Protein AF-A0A833X535-F1 (afdb_monomer_lite)

Foldseek 3Di:
DVCLLPVQLVVLVVVLVVVCVVVVPDDPVSVVSNVVSNVVSNVVSVVVVVVVVVVVVVVVVVD

pLDDT: mean 86.24, std 9.93, range [54.72, 95.19]

Secondary structure (DSSP, 8-state):
-HHHHHHHHHHHHHHHHHHHHHTT--SHHHHHHHHHHHHHHHHHHHHHHHHHHHHHHHHHTT-

Radius of gyration: 16.2 Å; chains: 1; bounding box: 32×16×50 Å

Sequence (63 aa):
MKTLKIGIPLIVAVILVLVTEFTHMSGAPLVIMWVIGFLFSMIVTAVIEIRTRMQEFAKQQKE

Structure (mmCIF, N/CA/C/O backbone):
data_AF-A0A833X535-F1
#
_entry.id   AF-A0A833X535-F1
#
loop_
_atom_site.group_PDB
_atom_site.id
_atom_site.type_symbol
_atom_site.label_atom_id
_atom_site.label_alt_id
_atom_site.label_comp_id
_atom_site.label_asym_id
_atom_site.label_entity_id
_atom_site.label_seq_id
_atom_site.pdbx_PDB_ins_code
_atom_site.Cartn_x
_atom_site.Cartn_y
_atom_site.Cartn_z
_atom_site.occupancy
_atom_site.B_iso_or_equiv
_atom_site.auth_seq_id
_atom_site.auth_comp_id
_atom_site.auth_asym_id
_atom_site.auth_atom_id
_atom_site.pdbx_PDB_model_num
ATOM 1 N N . MET A 1 1 ? -10.896 -8.306 12.599 1.00 59.72 1 MET A N 1
ATOM 2 C CA . MET A 1 1 ? -10.006 -7.345 11.898 1.00 59.72 1 MET A CA 1
ATOM 3 C C . MET A 1 1 ? -8.952 -7.963 10.963 1.00 59.72 1 MET A C 1
ATOM 5 O O . MET A 1 1 ? -8.209 -7.202 10.359 1.00 59.72 1 MET A O 1
ATOM 9 N N . LYS A 1 2 ? -8.852 -9.294 10.780 1.00 57.47 2 LYS A N 1
ATOM 10 C CA . LYS A 1 2 ? -7.859 -9.880 9.845 1.00 57.47 2 LYS A CA 1
ATOM 11 C C . LYS A 1 2 ? -8.094 -9.461 8.385 1.00 57.47 2 LYS A C 1
ATOM 13 O O . LYS A 1 2 ? -7.142 -9.173 7.673 1.00 57.47 2 LYS A O 1
ATOM 18 N N . THR A 1 3 ? -9.358 -9.347 7.980 1.00 60.41 3 THR A N 1
ATOM 19 C CA . THR A 1 3 ? -9.749 -9.022 6.602 1.00 60.41 3 THR A CA 1
ATOM 20 C C . THR A 1 3 ? -9.330 -7.619 6.167 1.00 60.41 3 THR A C 1
ATOM 22 O O . THR A 1 3 ? -8.901 -7.460 5.036 1.00 60.41 3 THR A O 1
ATOM 25 N N . LEU A 1 4 ? -9.372 -6.611 7.049 1.00 62.47 4 LEU A N 1
ATOM 26 C CA . LEU A 1 4 ? -8.948 -5.248 6.688 1.00 62.47 4 LEU A CA 1
ATOM 27 C C . LEU A 1 4 ? -7.424 -5.147 6.514 1.00 62.47 4 LEU A C 1
ATOM 29 O O . LEU A 1 4 ? -6.951 -4.474 5.604 1.00 62.47 4 LEU A O 1
ATOM 33 N N . LYS A 1 5 ? -6.669 -5.864 7.361 1.00 65.31 5 LYS A N 1
ATOM 34 C CA . LYS A 1 5 ? -5.198 -5.890 7.331 1.00 65.31 5 LYS A CA 1
ATOM 35 C C . LYS A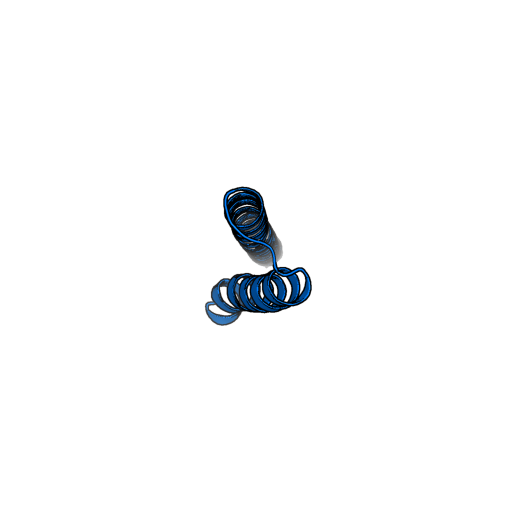 1 5 ? -4.634 -6.537 6.069 1.00 65.31 5 LYS A C 1
ATOM 37 O O . LYS A 1 5 ? -3.535 -6.199 5.657 1.00 65.31 5 LYS A O 1
ATOM 42 N N . ILE A 1 6 ? -5.379 -7.472 5.485 1.00 71.31 6 ILE A N 1
ATOM 43 C CA . ILE A 1 6 ? -4.989 -8.187 4.263 1.00 71.31 6 ILE A CA 1
ATOM 44 C C . ILE A 1 6 ? -5.647 -7.550 3.033 1.00 71.31 6 ILE A C 1
ATOM 46 O O . ILE A 1 6 ? -5.028 -7.465 1.979 1.00 71.31 6 ILE A O 1
ATOM 50 N N . GLY A 1 7 ? -6.875 -7.048 3.173 1.00 80.94 7 GLY A N 1
ATOM 51 C CA . GLY A 1 7 ? -7.645 -6.471 2.076 1.00 80.94 7 GLY A CA 1
ATOM 52 C C . GLY A 1 7 ? -7.019 -5.205 1.501 1.00 80.94 7 GLY A C 1
ATOM 53 O O . GLY A 1 7 ? -6.940 -5.084 0.285 1.00 80.94 7 GLY A O 1
ATOM 54 N N . ILE A 1 8 ? -6.523 -4.289 2.343 1.00 84.12 8 ILE A N 1
ATOM 55 C CA . ILE A 1 8 ? -5.924 -3.032 1.861 1.00 84.12 8 ILE A CA 1
ATOM 56 C C . ILE A 1 8 ? -4.639 -3.291 1.053 1.00 84.12 8 ILE A C 1
ATOM 58 O O . ILE A 1 8 ? -4.583 -2.840 -0.092 1.00 84.12 8 ILE A O 1
ATOM 62 N N . PRO A 1 9 ? -3.642 -4.050 1.556 1.00 87.19 9 PRO A N 1
ATOM 63 C CA . PRO A 1 9 ? -2.458 -4.381 0.762 1.00 87.19 9 PRO A CA 1
ATOM 64 C C . PRO A 1 9 ? -2.788 -5.138 -0.526 1.00 87.19 9 PRO A C 1
ATOM 66 O O . PRO A 1 9 ? -2.182 -4.870 -1.559 1.00 87.19 9 PRO A O 1
ATOM 69 N N . LEU A 1 10 ? -3.771 -6.045 -0.492 1.00 88.56 10 LEU A N 1
ATOM 70 C CA . LEU A 1 10 ? -4.176 -6.814 -1.668 1.00 88.56 10 LEU A CA 1
ATOM 71 C C . LEU A 1 10 ? -4.789 -5.919 -2.754 1.00 88.56 10 LEU A C 1
ATOM 73 O O . LEU A 1 10 ? -4.419 -6.033 -3.918 1.00 88.56 10 LEU A O 1
ATOM 77 N N . ILE A 1 11 ? -5.686 -5.001 -2.381 1.00 90.81 11 ILE A N 1
ATOM 78 C CA . ILE A 1 11 ? -6.290 -4.045 -3.321 1.00 90.81 11 ILE A CA 1
ATOM 79 C C . ILE A 1 11 ? -5.209 -3.159 -3.944 1.00 90.81 11 ILE A C 1
ATOM 81 O O . ILE A 1 11 ? -5.191 -2.971 -5.159 1.00 90.81 11 ILE A O 1
ATOM 85 N N . VAL A 1 12 ? -4.282 -2.650 -3.128 1.00 90.81 12 VAL A N 1
ATOM 86 C CA . VAL A 1 12 ? -3.172 -1.824 -3.619 1.00 90.81 12 VAL A CA 1
ATOM 87 C C . VAL A 1 12 ? -2.281 -2.614 -4.579 1.00 90.81 12 VAL A C 1
ATOM 89 O O . VAL A 1 12 ? -1.911 -2.086 -5.623 1.00 90.81 12 VAL A O 1
ATOM 92 N N . ALA A 1 13 ? -1.990 -3.883 -4.281 1.00 90.62 13 ALA A N 1
ATOM 93 C CA . ALA A 1 13 ? -1.220 -4.748 -5.169 1.00 90.62 13 ALA A CA 1
ATOM 94 C C . ALA A 1 13 ? -1.919 -4.955 -6.523 1.00 90.62 13 ALA A C 1
ATOM 96 O O . ALA A 1 13 ? -1.277 -4.813 -7.557 1.00 90.62 13 ALA A O 1
ATOM 97 N N . VAL A 1 14 ? -3.232 -5.215 -6.540 1.00 94.06 14 VAL A N 1
ATOM 98 C CA . VAL A 1 14 ? -3.996 -5.356 -7.794 1.00 94.06 14 VAL A CA 1
ATOM 99 C C . VAL A 1 14 ? -3.939 -4.071 -8.622 1.00 94.06 14 VAL A C 1
ATOM 101 O O . VAL A 1 14 ? -3.694 -4.125 -9.823 1.00 94.06 14 VAL A O 1
ATOM 104 N N . ILE A 1 15 ? -4.107 -2.907 -7.989 1.00 92.94 15 ILE A N 1
ATOM 105 C CA . ILE A 1 15 ? -4.012 -1.612 -8.679 1.00 92.94 15 ILE A CA 1
ATOM 106 C C . ILE A 1 15 ? -2.606 -1.403 -9.253 1.00 92.94 15 ILE A C 1
ATOM 108 O O . ILE A 1 15 ? -2.474 -0.9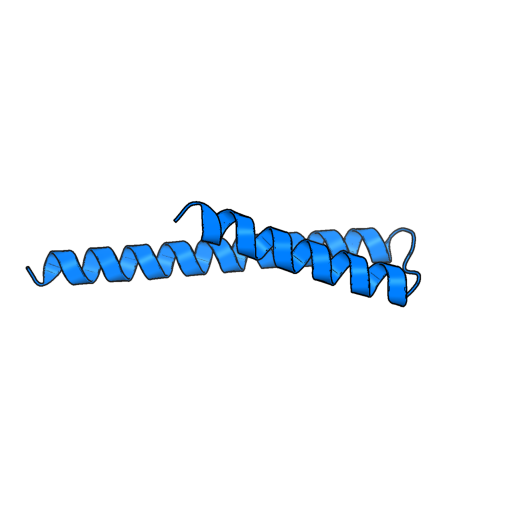78 -10.399 1.00 92.94 15 ILE A O 1
ATOM 112 N N . LEU A 1 16 ? -1.558 -1.728 -8.490 1.00 91.50 16 LEU A N 1
ATOM 113 C CA . LEU A 1 16 ? -0.174 -1.628 -8.955 1.00 91.50 16 LEU A CA 1
ATOM 114 C C . LEU A 1 16 ? 0.086 -2.526 -10.164 1.00 91.50 16 LEU A C 1
ATOM 116 O O . LEU A 1 16 ? 0.702 -2.059 -11.118 1.00 91.50 16 LEU A O 1
ATOM 120 N N . VAL A 1 17 ? -0.413 -3.767 -10.169 1.00 93.19 17 VAL A N 1
ATOM 121 C CA . VAL A 1 17 ? -0.319 -4.663 -11.337 1.00 93.19 17 VAL A CA 1
ATOM 122 C C . VAL A 1 17 ? -0.966 -4.010 -12.552 1.00 93.19 17 VAL A C 1
ATOM 124 O O . VAL A 1 17 ? -0.304 -3.836 -13.569 1.00 93.19 17 VAL A O 1
ATOM 127 N N . LEU A 1 18 ? -2.216 -3.555 -12.428 1.00 93.31 18 LEU A N 1
ATOM 128 C CA . LEU A 1 18 ? -2.946 -2.952 -13.547 1.00 93.31 18 LEU A CA 1
ATOM 129 C C . LEU A 1 18 ? -2.226 -1.722 -14.115 1.00 93.31 18 LEU A C 1
ATOM 131 O O . LEU A 1 18 ? -2.113 -1.572 -15.328 1.00 93.31 18 LEU A O 1
ATOM 135 N N . VAL A 1 19 ? -1.712 -0.847 -13.246 1.00 90.44 19 VAL A N 1
ATOM 136 C CA . VAL A 1 19 ? -0.984 0.359 -13.666 1.00 90.44 19 VAL A CA 1
ATOM 137 C C . VAL A 1 19 ? 0.345 0.002 -14.324 1.00 90.44 19 VAL A C 1
ATOM 139 O O . VAL A 1 19 ? 0.695 0.578 -15.356 1.00 90.44 19 VAL A O 1
ATOM 142 N N . THR A 1 20 ? 1.098 -0.928 -13.741 1.00 91.56 20 THR A N 1
ATOM 143 C CA . THR A 1 20 ? 2.439 -1.273 -14.229 1.00 91.56 20 THR A CA 1
ATOM 144 C C . THR A 1 20 ? 2.396 -2.052 -15.540 1.00 91.56 20 THR A C 1
ATOM 146 O O . THR A 1 20 ? 3.222 -1.787 -16.413 1.00 91.56 20 THR A O 1
ATOM 149 N N . GLU A 1 21 ? 1.386 -2.903 -15.736 1.00 89.75 21 GLU A N 1
ATOM 150 C CA . GLU A 1 21 ? 1.114 -3.553 -17.021 1.00 89.75 21 GLU A CA 1
ATOM 151 C C . GLU A 1 21 ? 0.627 -2.552 -18.074 1.00 89.75 21 GLU A C 1
ATOM 153 O O . GLU A 1 21 ? 1.174 -2.508 -19.174 1.00 89.75 21 GLU A O 1
ATOM 158 N N . PHE A 1 22 ? -0.335 -1.682 -17.739 1.00 92.12 22 PHE A N 1
ATOM 159 C CA . PHE A 1 22 ? -0.851 -0.680 -18.680 1.00 92.12 22 PHE A CA 1
ATOM 160 C C . PHE A 1 22 ? 0.253 0.254 -19.195 1.00 92.12 22 PHE A C 1
ATOM 162 O O . PHE A 1 22 ? 0.341 0.550 -20.387 1.00 92.12 22 PHE A O 1
ATOM 169 N N . THR A 1 23 ? 1.139 0.684 -18.299 1.00 91.00 23 THR A N 1
ATOM 170 C CA . THR A 1 23 ? 2.249 1.589 -18.627 1.00 91.00 23 THR A CA 1
ATOM 171 C C . THR A 1 23 ? 3.479 0.877 -19.195 1.00 91.00 23 THR A C 1
ATOM 173 O O . THR A 1 23 ? 4.452 1.552 -19.524 1.00 91.00 23 THR A O 1
ATOM 176 N N . HIS A 1 24 ? 3.447 -0.458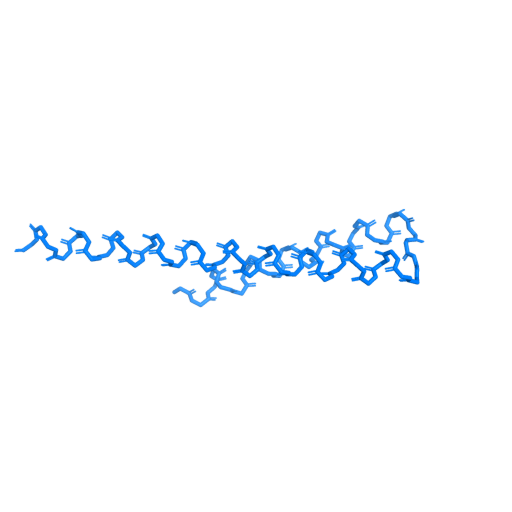 -19.332 1.00 89.25 24 HIS A N 1
ATOM 177 C CA . HIS A 1 24 ? 4.582 -1.290 -19.762 1.00 89.25 24 HIS A CA 1
ATOM 178 C C . HIS A 1 24 ? 5.873 -0.959 -18.992 1.00 89.25 24 HIS A C 1
ATOM 180 O O . HIS A 1 24 ? 6.978 -0.922 -19.543 1.00 89.25 24 HIS A O 1
ATOM 186 N N . MET A 1 25 ? 5.725 -0.663 -17.700 1.00 88.94 25 MET A N 1
ATOM 187 C CA . MET A 1 25 ? 6.822 -0.178 -16.880 1.00 88.94 25 MET A CA 1
ATOM 188 C C . MET A 1 25 ? 7.784 -1.330 -16.585 1.00 88.94 25 MET A C 1
ATOM 190 O O . MET A 1 25 ? 7.376 -2.399 -16.139 1.00 88.94 25 MET A O 1
ATOM 194 N N . SER A 1 26 ? 9.077 -1.123 -16.827 1.00 90.19 26 SER A N 1
ATOM 195 C CA . SER A 1 26 ? 10.097 -2.163 -16.672 1.00 90.19 26 SER A CA 1
ATOM 196 C C . SER A 1 26 ? 11.343 -1.623 -15.974 1.00 90.19 26 SER A C 1
ATOM 198 O O . SER A 1 26 ? 11.552 -0.413 -15.886 1.00 90.19 26 SER A O 1
ATOM 200 N N . GLY A 1 27 ? 12.165 -2.523 -15.433 1.00 91.31 27 GLY A N 1
ATOM 201 C CA . GLY A 1 27 ? 13.421 -2.168 -14.774 1.00 91.31 27 GLY A CA 1
ATOM 202 C C . GLY A 1 27 ? 13.239 -1.372 -13.476 1.00 91.31 27 GLY A C 1
ATOM 203 O O . GLY A 1 27 ? 12.362 -1.661 -12.664 1.00 91.31 27 GLY A O 1
ATOM 204 N N . ALA A 1 28 ? 14.101 -0.379 -13.251 1.00 89.88 28 ALA A N 1
ATOM 205 C CA . ALA A 1 28 ? 14.154 0.363 -11.989 1.00 89.88 28 ALA A CA 1
ATOM 206 C C . ALA A 1 28 ? 12.861 1.141 -11.636 1.00 89.88 28 ALA A C 1
ATOM 208 O O . ALA A 1 28 ? 12.442 1.062 -10.480 1.00 89.88 28 ALA A O 1
ATOM 209 N N . PRO A 1 29 ? 12.180 1.839 -12.573 1.00 90.38 29 PRO A N 1
ATOM 210 C CA . PRO A 1 29 ? 10.923 2.536 -12.279 1.00 90.38 29 PRO A CA 1
ATOM 211 C C . PRO A 1 29 ? 9.819 1.620 -11.741 1.00 90.38 29 PRO A C 1
ATOM 213 O O . PRO A 1 29 ? 9.109 2.001 -10.811 1.00 90.38 29 PRO A O 1
ATOM 216 N N . LEU A 1 30 ? 9.727 0.395 -12.271 1.00 91.12 30 LEU A N 1
ATOM 217 C CA . LEU A 1 30 ? 8.783 -0.618 -11.804 1.00 91.12 30 LEU A CA 1
ATOM 218 C C . LEU A 1 30 ? 9.031 -0.933 -10.325 1.00 91.12 30 LEU A C 1
ATOM 220 O O . LEU A 1 30 ? 8.132 -0.809 -9.498 1.00 91.12 30 LEU A O 1
ATOM 224 N N . VAL A 1 31 ? 10.272 -1.281 -9.977 1.00 90.88 31 VAL A N 1
ATOM 225 C CA . VAL A 1 31 ? 10.640 -1.646 -8.601 1.00 90.88 31 VAL A CA 1
ATOM 226 C C . VAL A 1 31 ? 10.363 -0.496 -7.634 1.00 90.88 31 VAL A C 1
ATOM 228 O O . VAL A 1 31 ? 9.779 -0.715 -6.575 1.00 90.88 31 VAL A O 1
ATOM 231 N N . ILE A 1 32 ? 10.721 0.735 -8.004 1.00 92.94 32 ILE A N 1
ATOM 232 C CA . ILE A 1 32 ? 10.489 1.921 -7.168 1.00 92.94 32 ILE A CA 1
ATOM 233 C C . ILE A 1 32 ? 8.991 2.129 -6.925 1.00 92.94 32 ILE A C 1
ATOM 235 O O . ILE A 1 32 ? 8.577 2.326 -5.781 1.00 92.94 32 ILE A O 1
ATOM 239 N N . MET A 1 33 ? 8.169 2.045 -7.974 1.00 92.75 33 MET A N 1
ATOM 240 C CA . MET A 1 33 ? 6.719 2.203 -7.864 1.00 92.75 33 MET A CA 1
ATOM 241 C C . MET A 1 33 ? 6.103 1.149 -6.940 1.00 92.75 33 MET A C 1
ATOM 243 O O . MET A 1 33 ? 5.300 1.481 -6.066 1.00 92.75 33 MET A O 1
ATOM 247 N N . TRP A 1 34 ? 6.524 -0.107 -7.086 1.00 92.69 34 TRP A N 1
ATOM 248 C CA . TRP A 1 34 ? 6.066 -1.204 -6.241 1.00 92.69 34 TRP A CA 1
ATOM 249 C C . TRP A 1 34 ? 6.468 -1.020 -4.775 1.00 92.69 34 TRP A C 1
ATOM 251 O O . TRP A 1 34 ? 5.631 -1.187 -3.890 1.00 92.69 34 TRP A O 1
ATOM 261 N N . VAL A 1 35 ? 7.713 -0.617 -4.502 1.00 94.56 35 VAL A N 1
ATOM 262 C CA . VAL A 1 35 ? 8.188 -0.355 -3.134 1.00 94.56 35 VAL A CA 1
ATOM 263 C C . VAL A 1 35 ? 7.391 0.777 -2.486 1.00 94.56 35 VAL A C 1
ATOM 265 O O . VAL A 1 35 ? 6.901 0.618 -1.368 1.00 94.56 35 VAL A O 1
ATOM 268 N N . ILE A 1 36 ? 7.209 1.899 -3.188 1.00 95.19 36 ILE A N 1
ATOM 269 C CA . ILE A 1 36 ? 6.449 3.045 -2.671 1.00 95.19 36 ILE A CA 1
ATOM 270 C C . ILE A 1 36 ? 4.992 2.650 -2.409 1.00 95.19 36 ILE A C 1
ATOM 272 O O . ILE A 1 36 ? 4.461 2.937 -1.336 1.00 95.19 36 ILE A O 1
ATOM 276 N N . GLY A 1 37 ? 4.354 1.960 -3.356 1.00 92.75 37 GLY A N 1
ATOM 277 C CA . GLY A 1 37 ? 2.966 1.529 -3.220 1.00 92.75 37 GLY A CA 1
ATOM 278 C C . GLY A 1 37 ? 2.757 0.554 -2.057 1.00 92.75 37 GLY A C 1
ATOM 279 O O . GLY A 1 37 ? 1.817 0.716 -1.273 1.00 92.75 37 GLY A O 1
ATOM 280 N N . PHE A 1 38 ? 3.669 -0.401 -1.863 1.00 91.62 38 PHE A N 1
ATOM 281 C CA . PHE A 1 38 ? 3.612 -1.310 -0.719 1.00 91.62 38 PHE A CA 1
ATOM 282 C C . PHE A 1 38 ? 3.817 -0.592 0.615 1.00 91.62 38 PHE A C 1
ATOM 284 O O . PHE A 1 38 ? 3.026 -0.803 1.538 1.00 91.62 38 PHE A O 1
ATOM 291 N N . LEU A 1 39 ? 4.823 0.283 0.720 1.00 93.69 39 LEU A N 1
ATOM 292 C CA . LEU A 1 39 ? 5.064 1.072 1.932 1.00 93.69 39 LEU A CA 1
ATOM 293 C C . LEU A 1 39 ? 3.844 1.928 2.283 1.00 93.69 39 LEU A C 1
ATOM 295 O O . LEU A 1 39 ? 3.404 1.933 3.434 1.00 93.69 39 LEU A O 1
ATOM 299 N N . PHE A 1 40 ? 3.246 2.579 1.285 1.00 92.56 40 PHE A N 1
ATOM 300 C CA . PHE A 1 40 ? 2.020 3.347 1.463 1.00 92.56 40 PHE A CA 1
ATOM 301 C C . PHE A 1 40 ? 0.877 2.478 2.005 1.00 92.56 40 PHE A C 1
ATOM 303 O O . PHE A 1 40 ? 0.235 2.850 2.988 1.00 92.56 40 PHE A O 1
ATOM 310 N N . SER A 1 41 ? 0.663 1.285 1.438 1.00 90.81 41 SER A N 1
ATOM 311 C CA . SER A 1 41 ? -0.392 0.370 1.901 1.00 90.81 41 SER A CA 1
ATOM 312 C C . SER A 1 41 ? -0.219 -0.047 3.368 1.00 90.81 41 SER A C 1
ATOM 314 O O . SER A 1 41 ? -1.197 -0.112 4.121 1.00 90.81 41 SER A O 1
ATOM 316 N N . MET A 1 42 ? 1.026 -0.276 3.802 1.00 90.00 42 MET A N 1
ATOM 317 C CA . MET A 1 42 ? 1.337 -0.653 5.179 1.00 90.00 42 MET A CA 1
ATOM 318 C C . MET A 1 42 ? 1.084 0.504 6.141 1.00 90.00 42 MET A C 1
ATOM 320 O O . MET A 1 42 ? 0.463 0.297 7.184 1.00 90.00 42 MET A O 1
ATOM 324 N N . ILE A 1 43 ? 1.490 1.724 5.773 1.00 92.75 43 ILE A N 1
ATOM 325 C CA . ILE A 1 43 ? 1.240 2.927 6.578 1.00 92.75 43 ILE A CA 1
ATOM 326 C C . ILE A 1 43 ? -0.264 3.144 6.747 1.00 92.75 43 ILE A C 1
ATOM 328 O O . ILE A 1 43 ? -0.735 3.317 7.870 1.00 92.75 43 ILE A O 1
ATOM 332 N N . VAL A 1 44 ? -1.038 3.082 5.660 1.00 90.06 44 VAL A N 1
ATOM 333 C CA . VAL A 1 44 ? -2.500 3.248 5.710 1.00 90.06 44 VAL A CA 1
ATOM 334 C C . VAL A 1 44 ? -3.137 2.200 6.620 1.00 90.06 44 VAL A C 1
ATOM 336 O O . VAL A 1 44 ? -3.950 2.536 7.483 1.00 90.06 44 VAL A O 1
ATOM 339 N N . THR A 1 45 ? -2.727 0.939 6.481 1.00 89.88 45 THR A N 1
ATOM 340 C CA . THR A 1 45 ? -3.226 -0.156 7.320 1.00 89.88 45 THR A CA 1
ATOM 341 C C . THR A 1 45 ? -2.911 0.083 8.799 1.00 89.88 45 THR A C 1
ATOM 343 O O . THR A 1 45 ? -3.793 -0.063 9.647 1.00 89.88 45 THR A O 1
ATOM 346 N N . ALA A 1 46 ? -1.686 0.511 9.114 1.00 89.12 46 ALA A N 1
ATOM 347 C CA . ALA A 1 46 ? -1.265 0.819 10.478 1.00 89.12 46 ALA A CA 1
ATOM 348 C C . ALA A 1 46 ? -2.047 2.001 11.071 1.00 89.12 46 ALA A C 1
ATOM 350 O O . ALA A 1 46 ? -2.517 1.922 12.204 1.00 89.12 46 ALA A O 1
ATOM 351 N N . VAL A 1 47 ? -2.253 3.075 10.303 1.00 90.75 47 VAL A N 1
ATOM 352 C CA . VAL A 1 47 ? -3.028 4.246 10.745 1.00 90.75 47 VAL A CA 1
ATOM 353 C C . VAL A 1 47 ? -4.475 3.867 11.056 1.00 90.75 47 VAL A C 1
ATOM 355 O O . VAL A 1 47 ? -5.014 4.294 12.078 1.00 90.75 47 VAL A O 1
ATOM 358 N N . ILE A 1 48 ? -5.107 3.050 10.210 1.00 89.31 48 ILE A N 1
ATOM 359 C CA . ILE A 1 48 ? -6.475 2.572 10.446 1.00 89.31 48 ILE A CA 1
ATOM 360 C C . ILE A 1 48 ? -6.532 1.709 11.708 1.00 89.31 48 ILE A C 1
ATOM 362 O O . ILE A 1 48 ? -7.438 1.873 12.527 1.00 89.31 48 ILE A O 1
ATOM 366 N N . GLU A 1 49 ? -5.553 0.826 11.906 1.00 87.81 49 GLU A N 1
ATOM 367 C CA . GLU A 1 49 ? -5.470 0.008 13.114 1.00 87.81 49 GLU A CA 1
ATOM 368 C C . GLU A 1 49 ? -5.325 0.871 14.374 1.00 87.81 49 GLU A C 1
ATOM 370 O O . GLU A 1 49 ? -6.071 0.675 15.333 1.00 87.81 49 GLU A O 1
ATOM 375 N N . ILE A 1 50 ? -4.431 1.861 14.360 1.00 90.38 50 ILE A N 1
ATOM 376 C CA . ILE A 1 50 ? -4.234 2.789 15.481 1.00 90.38 50 ILE A CA 1
ATOM 377 C C . ILE A 1 50 ? -5.52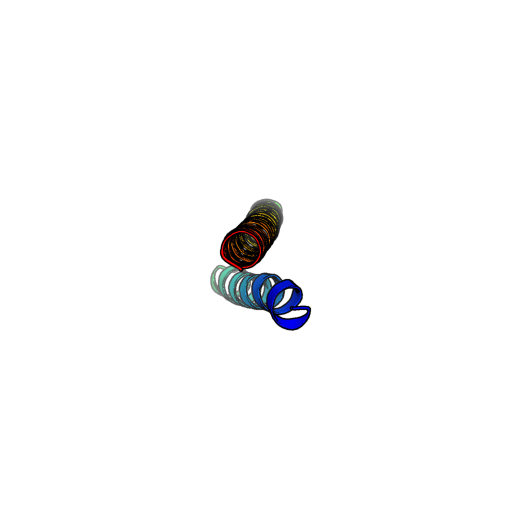3 3.562 15.771 1.00 90.38 50 ILE A C 1
ATOM 379 O O . ILE A 1 50 ? -5.951 3.626 16.922 1.00 90.38 50 ILE A O 1
ATOM 383 N N . ARG A 1 51 ? -6.182 4.110 14.742 1.00 88.19 51 ARG A N 1
ATOM 384 C CA . ARG A 1 51 ? -7.457 4.825 14.910 1.00 88.19 51 ARG A CA 1
ATOM 385 C C . ARG A 1 51 ? -8.534 3.941 15.516 1.00 88.19 51 ARG A C 1
ATOM 387 O O . ARG A 1 51 ? -9.237 4.393 16.414 1.00 88.19 51 ARG A O 1
ATOM 394 N N . THR A 1 52 ? -8.639 2.695 15.063 1.00 87.88 52 THR A N 1
ATOM 395 C CA . THR A 1 52 ? -9.661 1.785 15.587 1.00 87.88 52 THR A CA 1
ATOM 396 C C . THR A 1 52 ? -9.381 1.430 17.045 1.00 87.88 52 THR A C 1
ATOM 398 O O . THR A 1 52 ? -10.284 1.509 17.872 1.00 87.88 52 THR A O 1
ATOM 401 N N . ARG A 1 53 ? -8.115 1.167 17.397 1.00 86.69 53 ARG A N 1
ATOM 402 C CA . ARG A 1 53 ? -7.703 0.952 18.793 1.00 86.69 53 ARG A CA 1
ATOM 403 C C . ARG A 1 53 ? -8.016 2.163 19.669 1.00 86.69 53 ARG A C 1
ATOM 405 O O . ARG A 1 53 ? -8.555 1.998 20.753 1.00 86.69 53 ARG A O 1
ATOM 412 N N . MET A 1 54 ? -7.732 3.382 19.206 1.00 89.75 54 MET A N 1
ATOM 413 C CA . MET A 1 54 ? -8.054 4.601 19.962 1.00 89.75 54 MET A CA 1
ATOM 414 C C . MET A 1 54 ? -9.560 4.772 20.185 1.00 89.75 54 MET A C 1
ATOM 416 O O . MET A 1 54 ? -9.966 5.195 21.264 1.00 89.75 54 MET A O 1
ATOM 420 N N . GLN A 1 55 ? -10.394 4.436 19.197 1.00 87.62 55 GLN A N 1
ATOM 421 C CA . GLN A 1 55 ? -11.850 4.460 19.355 1.00 87.62 55 GLN A CA 1
ATOM 422 C C . GLN A 1 55 ? -12.333 3.423 20.375 1.00 87.62 55 GLN A C 1
ATOM 424 O O . GLN A 1 55 ? -13.194 3.739 21.194 1.00 87.62 55 GLN A O 1
ATOM 429 N N . GLU 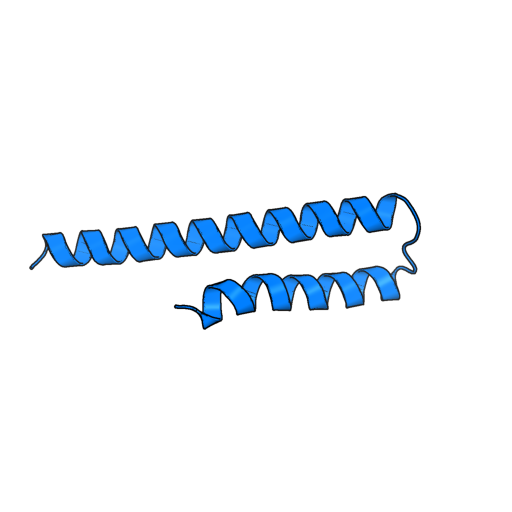A 1 56 ? -11.760 2.218 20.362 1.00 88.00 56 GLU A N 1
ATOM 430 C CA . GLU A 1 56 ? -12.042 1.177 21.357 1.00 88.00 56 GLU A CA 1
ATOM 431 C C . GLU A 1 56 ? -11.637 1.627 22.770 1.00 88.00 56 GLU A C 1
ATOM 433 O O . GLU A 1 56 ? -12.451 1.542 23.688 1.00 88.00 56 GLU A O 1
ATOM 438 N N . PHE A 1 57 ? -10.441 2.204 22.938 1.00 86.50 57 PHE A N 1
ATOM 439 C CA . PHE A 1 57 ? -9.991 2.772 24.216 1.00 86.50 57 PHE A CA 1
ATOM 440 C C . PHE A 1 57 ? -10.894 3.911 24.704 1.00 86.50 57 PHE A C 1
ATOM 442 O O . PHE A 1 57 ? -11.273 3.945 25.872 1.00 86.50 57 PHE A O 1
ATOM 449 N N . ALA A 1 58 ? -11.280 4.835 23.821 1.00 86.69 58 ALA A N 1
ATOM 450 C CA . ALA A 1 58 ? -12.168 5.941 24.174 1.00 86.69 58 ALA A CA 1
ATOM 451 C C . ALA A 1 58 ? -13.578 5.467 24.558 1.00 86.69 58 ALA A C 1
ATOM 453 O O . ALA A 1 58 ? -14.242 6.114 25.366 1.00 86.69 58 ALA A O 1
ATOM 454 N N . LYS A 1 59 ? -14.044 4.352 23.983 1.00 84.94 59 LYS A N 1
ATOM 455 C CA . LYS A 1 59 ? -15.314 3.726 24.359 1.00 84.94 59 LYS A CA 1
ATOM 456 C C . LYS A 1 59 ? -15.220 3.072 25.740 1.00 84.94 59 LYS A C 1
ATOM 458 O O . LYS A 1 59 ? -16.114 3.279 26.546 1.00 84.94 59 LYS A O 1
ATOM 463 N N . GLN A 1 60 ? -14.121 2.374 26.029 1.00 81.94 60 GLN A N 1
ATOM 464 C CA . GLN A 1 60 ? -13.876 1.744 27.333 1.00 81.94 60 GLN A CA 1
ATOM 465 C C . GLN A 1 60 ? -13.718 2.741 28.487 1.00 81.94 60 GLN A C 1
ATOM 467 O O . GLN A 1 60 ? -14.007 2.386 29.616 1.00 81.94 60 GLN A O 1
AT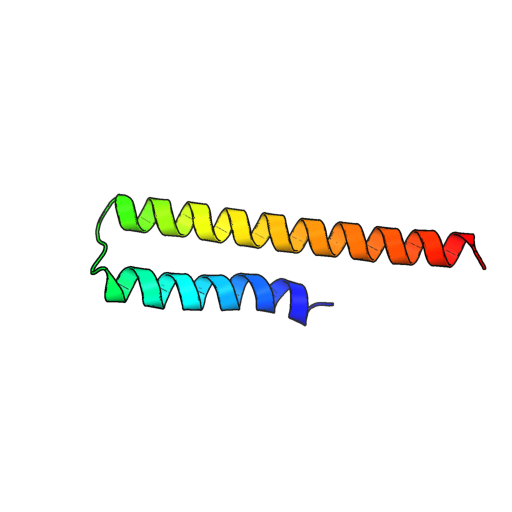OM 472 N N . GLN A 1 61 ? -13.267 3.974 28.235 1.00 71.44 61 GLN A N 1
ATOM 473 C CA . GLN A 1 61 ? -13.194 5.009 29.280 1.00 71.44 61 GLN A CA 1
ATOM 474 C C . GLN A 1 61 ? -14.520 5.736 29.547 1.00 71.44 61 GLN A C 1
ATOM 476 O O . GLN A 1 61 ? -14.585 6.572 30.446 1.00 71.44 61 GLN A O 1
ATOM 481 N N . LYS A 1 62 ? -15.555 5.482 28.739 1.00 67.88 62 LYS A N 1
ATOM 482 C CA . LYS A 1 62 ? -16.895 6.065 28.909 1.00 67.88 62 LYS A CA 1
ATOM 483 C C . LYS A 1 62 ? -17.895 5.107 29.565 1.00 67.88 62 LYS A C 1
ATOM 485 O O . LYS A 1 62 ? -18.988 5.560 29.898 1.00 67.88 62 LYS A O 1
ATOM 490 N N . GLU A 1 63 ? -17.539 3.831 29.695 1.00 54.72 63 GLU A N 1
ATOM 491 C CA . GLU A 1 63 ? -18.256 2.816 30.483 1.00 54.72 63 GLU A CA 1
ATOM 492 C C . GLU A 1 63 ? -17.659 2.744 31.894 1.00 54.72 63 GLU A C 1
ATOM 494 O O . GLU A 1 63 ? -18.454 2.570 32.843 1.00 54.72 63 GLU A O 1
#